Protein AF-A0A1G0BF83-F1 (afdb_monomer_lite)

Secondary structure (DSSP, 8-state):
-PPPEEEEEEEEEESSPPPP-EE-TT-EEEEEETTS-EEEEEES-SS-EEPEEEEETTTTEEEEEEEEEEEEPSTTGGGGGTPPEEEEEEEETTEEEEEEPPS-EE-TTT--EE-GGGHHHHHGGG---

Radius of gyration: 16.22 Å; chains: 1; bounding box: 45×30×36 Å

Foldseek 3Di:
DDFDKDKDKDKDKDLDDDDKDKDAQVKKKWFQWPVRDIWIKTFPDRDIDIWDWDADPVVNMTMTMDITMITTDPPCPVVLLPTFGQWIWIQDPVGIDIDGADQWDQDPVVRDIDGNRNVSNVPVPPPDD

Sequence (129 aa):
DGVLGINFQYLQKSKDILSPICIDKNTKIFLELSNGKQVKLVNATEIETCNDLQYDEKNKNNVRVLTGFFYFTPENFQDLKSEKVYLIKLTANTGDVNFVIKPTLNSEIYKTKSTPDTYFIENLKCLGV

pLDDT: mean 90.11, std 8.6, range [48.81, 98.0]

Structure (mmCIF, N/CA/C/O backbone):
data_AF-A0A1G0BF83-F1
#
_entry.id   AF-A0A1G0BF83-F1
#
loop_
_atom_site.group_PDB
_atom_site.id
_atom_site.type_symbol
_atom_site.label_atom_id
_atom_site.label_alt_id
_atom_site.label_comp_id
_atom_site.label_asym_id
_atom_site.label_entity_id
_atom_site.label_seq_id
_atom_site.pdbx_PDB_ins_code
_atom_site.Cartn_x
_atom_site.Cartn_y
_atom_site.Cartn_z
_atom_site.occupancy
_atom_site.B_iso_or_equiv
_atom_site.auth_seq_id
_atom_site.auth_comp_id
_atom_site.auth_asym_id
_atom_site.auth_atom_id
_atom_site.pdbx_PDB_model_num
ATOM 1 N N . ASP A 1 1 ? -23.225 10.628 -2.075 1.00 48.81 1 ASP A N 1
ATOM 2 C CA . ASP A 1 1 ? -22.455 9.591 -1.361 1.00 48.81 1 ASP A CA 1
ATOM 3 C C . ASP A 1 1 ? -21.069 9.477 -1.968 1.00 48.81 1 ASP A C 1
ATOM 5 O O . ASP A 1 1 ? -20.946 9.120 -3.132 1.00 48.81 1 ASP A O 1
ATOM 9 N N . GLY A 1 2 ? -20.038 9.913 -1.241 1.00 67.56 2 GLY A N 1
ATOM 10 C CA . GLY A 1 2 ? -18.650 9.876 -1.712 1.00 67.56 2 GLY A CA 1
ATOM 11 C C . GLY A 1 2 ? -17.948 8.610 -1.232 1.00 67.56 2 GLY A C 1
ATOM 12 O O . GLY A 1 2 ? -18.049 8.266 -0.058 1.00 67.56 2 GLY A O 1
ATOM 13 N N . VAL A 1 3 ? -17.229 7.925 -2.122 1.00 79.88 3 VAL A N 1
ATOM 14 C CA . VAL A 1 3 ? -16.379 6.781 -1.763 1.00 79.88 3 VAL A CA 1
ATOM 15 C C . VAL A 1 3 ? -14.959 7.291 -1.550 1.00 79.88 3 VAL A C 1
ATOM 17 O O . VAL A 1 3 ? -14.382 7.905 -2.448 1.00 79.88 3 VAL A O 1
ATOM 20 N N . LEU A 1 4 ? -14.388 7.052 -0.367 1.00 88.00 4 LEU A N 1
ATOM 21 C CA . LEU A 1 4 ? -12.999 7.414 -0.105 1.00 88.00 4 LEU A CA 1
ATOM 22 C C . LEU A 1 4 ? -12.069 6.472 -0.871 1.00 88.00 4 LEU A C 1
ATOM 24 O O . LEU A 1 4 ? -12.204 5.247 -0.803 1.00 88.00 4 LEU A O 1
ATOM 28 N N . GLY A 1 5 ? -11.098 7.052 -1.565 1.00 90.38 5 GLY A N 1
ATOM 29 C CA . GLY A 1 5 ? -10.054 6.305 -2.242 1.00 90.38 5 GLY A CA 1
ATOM 30 C C . GLY A 1 5 ? -8.695 6.966 -2.095 1.00 90.38 5 GLY A C 1
ATOM 31 O O . GLY A 1 5 ? -8.592 8.143 -1.746 1.00 90.38 5 GLY A O 1
ATOM 32 N N . ILE A 1 6 ? -7.654 6.188 -2.360 1.00 92.12 6 ILE A N 1
ATOM 33 C CA . ILE A 1 6 ? -6.271 6.651 -2.402 1.00 92.12 6 ILE A CA 1
ATOM 34 C C . ILE A 1 6 ? -5.727 6.532 -3.818 1.00 92.12 6 ILE A C 1
ATOM 36 O O . ILE A 1 6 ? -6.012 5.571 -4.536 1.00 92.12 6 ILE A O 1
ATOM 40 N N . ASN A 1 7 ? -4.892 7.497 -4.191 1.00 92.81 7 ASN A N 1
ATOM 41 C CA . ASN A 1 7 ? -3.994 7.345 -5.322 1.00 92.81 7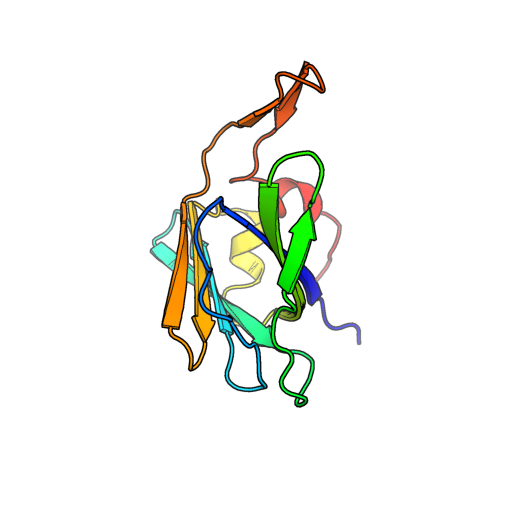 ASN A CA 1
ATOM 42 C C . ASN A 1 7 ? -2.746 6.594 -4.841 1.00 92.81 7 ASN A C 1
ATOM 44 O O . ASN A 1 7 ? -2.017 7.072 -3.971 1.00 92.81 7 ASN A O 1
ATOM 48 N N . PHE A 1 8 ? -2.546 5.398 -5.377 1.00 92.31 8 PHE A N 1
ATOM 49 C CA . PHE A 1 8 ? -1.394 4.556 -5.121 1.00 92.31 8 PHE A CA 1
ATOM 50 C C . PHE A 1 8 ? -0.359 4.770 -6.219 1.00 92.31 8 PHE A C 1
ATOM 52 O O . PHE A 1 8 ? -0.663 4.610 -7.399 1.00 92.31 8 PHE A O 1
ATOM 59 N 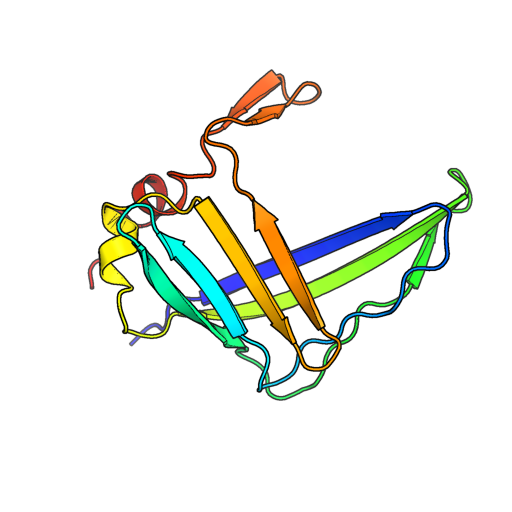N . GLN A 1 9 ? 0.880 5.047 -5.824 1.00 92.19 9 GLN A N 1
ATOM 60 C CA . GLN A 1 9 ? 2.018 5.055 -6.730 1.00 92.19 9 GLN A CA 1
ATOM 61 C C . GLN A 1 9 ? 3.135 4.185 -6.162 1.00 92.19 9 GLN A C 1
ATOM 63 O O . GLN A 1 9 ? 3.547 4.356 -5.015 1.00 92.19 9 GLN A O 1
ATOM 68 N N . TYR A 1 10 ? 3.647 3.277 -6.986 1.00 90.25 10 TYR A N 1
ATOM 69 C CA . TYR A 1 10 ? 4.790 2.440 -6.657 1.00 90.25 10 TYR A CA 1
ATOM 70 C C . TYR A 1 10 ? 5.925 2.680 -7.644 1.00 90.25 10 TYR A C 1
ATOM 72 O O . TYR A 1 10 ? 5.762 2.535 -8.855 1.00 90.25 10 TYR A O 1
ATOM 80 N N . LEU A 1 11 ? 7.079 3.061 -7.100 1.00 89.31 11 LEU A N 1
ATOM 81 C CA . LEU A 1 11 ? 8.284 3.367 -7.853 1.00 89.31 11 LEU A CA 1
ATOM 82 C C . LEU A 1 11 ? 9.341 2.296 -7.594 1.00 89.31 11 LEU A C 1
ATOM 84 O O . LEU A 1 11 ? 9.692 2.025 -6.445 1.00 89.31 11 LEU A O 1
ATOM 88 N N . GLN A 1 12 ? 9.897 1.741 -8.664 1.00 88.31 12 GLN A N 1
ATOM 89 C CA . GLN A 1 12 ? 11.048 0.848 -8.605 1.00 88.31 12 GLN A CA 1
ATOM 90 C C . GLN A 1 12 ? 12.191 1.443 -9.417 1.00 88.31 12 GLN A C 1
ATOM 92 O O . GLN A 1 12 ? 11.989 1.907 -10.537 1.00 88.31 12 GLN A O 1
ATOM 97 N N . LYS A 1 13 ? 13.400 1.412 -8.857 1.00 89.75 13 LYS A N 1
ATOM 98 C CA . LYS A 1 13 ? 14.626 1.850 -9.525 1.00 89.75 13 LYS A CA 1
ATOM 99 C C . LYS A 1 13 ? 15.721 0.821 -9.272 1.00 89.75 13 LYS A C 1
ATOM 101 O O . LYS A 1 13 ? 16.009 0.526 -8.116 1.00 89.75 13 LYS A O 1
ATOM 106 N N . SER A 1 14 ? 16.320 0.283 -10.330 1.00 89.44 14 SER A N 1
ATOM 107 C CA . SER A 1 14 ? 17.414 -0.692 -10.231 1.00 89.44 14 SER A CA 1
ATOM 108 C C . SER A 1 14 ? 18.375 -0.582 -11.410 1.00 89.44 14 SER A C 1
ATOM 110 O O . SER A 1 14 ? 18.004 -0.082 -12.468 1.00 89.44 14 SER A O 1
ATOM 112 N N . LYS A 1 15 ? 19.607 -1.071 -11.245 1.00 88.81 15 LYS A N 1
ATOM 113 C CA . LYS A 1 15 ? 20.526 -1.305 -12.370 1.00 88.81 15 LYS A CA 1
ATOM 114 C C . LYS A 1 15 ? 20.187 -2.590 -13.130 1.00 88.81 15 LYS A C 1
ATOM 116 O O . LYS A 1 15 ? 20.510 -2.702 -14.308 1.00 88.81 15 LYS A O 1
ATOM 121 N N . ASP A 1 16 ? 19.503 -3.519 -12.471 1.00 87.62 16 ASP A N 1
ATOM 122 C CA . ASP A 1 16 ? 19.071 -4.788 -13.048 1.00 87.62 16 ASP A CA 1
ATOM 123 C C . ASP A 1 16 ? 17.720 -4.645 -13.757 1.00 87.62 16 ASP A C 1
ATOM 125 O O . ASP A 1 16 ? 16.978 -3.678 -13.544 1.00 87.62 16 ASP A O 1
ATOM 129 N N . ILE A 1 17 ? 17.389 -5.613 -14.613 1.00 78.56 17 ILE A N 1
ATOM 130 C CA . ILE A 1 17 ? 16.073 -5.685 -15.250 1.00 78.56 17 ILE A CA 1
ATOM 131 C C . ILE A 1 17 ? 15.043 -6.059 -14.182 1.00 78.56 17 ILE A C 1
ATOM 133 O O . ILE A 1 17 ? 15.121 -7.116 -13.561 1.00 78.56 17 ILE A O 1
ATOM 137 N N . LEU A 1 18 ? 14.065 -5.179 -13.984 1.00 80.50 18 LEU A N 1
ATOM 138 C CA . LEU A 1 18 ? 12.958 -5.390 -13.058 1.00 80.50 18 LEU A CA 1
ATOM 139 C C . LEU A 1 18 ? 11.799 -6.083 -13.778 1.00 80.50 18 LEU A C 1
ATOM 141 O O . LEU A 1 18 ? 11.392 -5.634 -14.857 1.00 80.50 18 LEU A O 1
ATOM 145 N N . SER A 1 19 ? 11.243 -7.128 -13.162 1.00 84.00 19 SER A N 1
ATOM 146 C CA . SER A 1 19 ? 9.995 -7.747 -13.615 1.00 84.00 19 SER A CA 1
ATOM 147 C C . SER A 1 19 ? 8.838 -6.749 -13.528 1.00 84.00 19 SER A C 1
ATOM 149 O O . SER A 1 19 ? 8.782 -5.970 -12.570 1.00 84.00 19 SER A O 1
ATOM 151 N N . PRO A 1 20 ? 7.924 -6.741 -14.510 1.00 85.81 20 PRO A N 1
ATOM 152 C CA . PRO A 1 20 ? 6.754 -5.886 -14.449 1.00 85.81 20 PRO A CA 1
ATOM 153 C C . PRO A 1 20 ? 5.813 -6.332 -13.325 1.00 85.81 20 PRO A C 1
ATOM 155 O O . PRO A 1 20 ? 5.690 -7.522 -13.033 1.00 85.81 20 PRO A O 1
ATOM 158 N N . ILE A 1 21 ? 5.136 -5.362 -12.720 1.00 87.69 21 ILE A N 1
ATOM 159 C CA . ILE A 1 21 ? 4.011 -5.584 -11.814 1.00 87.69 21 ILE A CA 1
ATOM 160 C C . ILE A 1 21 ? 2.789 -4.947 -12.455 1.00 87.69 21 ILE A C 1
ATOM 162 O O . ILE A 1 21 ? 2.852 -3.804 -12.919 1.00 87.69 21 ILE A O 1
ATOM 166 N N . CYS A 1 22 ? 1.694 -5.696 -12.465 1.00 90.31 22 CYS A N 1
ATOM 167 C CA . CYS A 1 22 ? 0.425 -5.263 -13.021 1.00 90.31 22 CYS A CA 1
ATOM 168 C C . CYS A 1 22 ? -0.628 -5.189 -11.921 1.00 90.31 22 CYS A C 1
ATOM 170 O O . CYS A 1 22 ? -0.650 -6.027 -11.020 1.00 90.31 22 CYS A O 1
ATOM 172 N N . ILE A 1 23 ? -1.491 -4.182 -12.002 1.00 91.94 23 ILE A N 1
ATOM 173 C CA . ILE A 1 23 ? -2.711 -4.09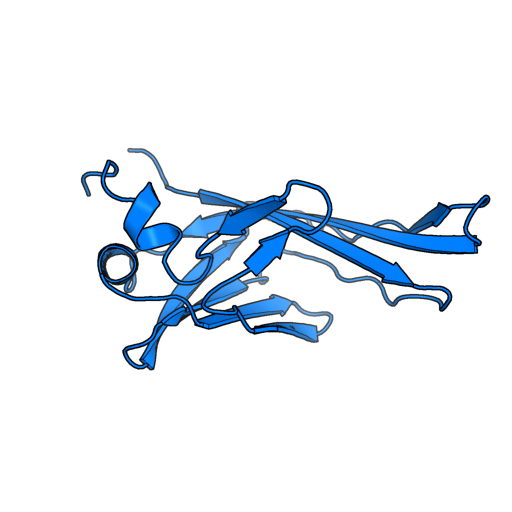4 -11.206 1.00 91.94 23 ILE A CA 1
ATOM 174 C C . ILE A 1 23 ? -3.915 -4.319 -12.113 1.00 91.94 23 ILE A C 1
ATOM 176 O O . ILE A 1 23 ? -3.994 -3.761 -13.200 1.00 91.94 23 ILE A O 1
ATOM 180 N N . ASP A 1 24 ? -4.866 -5.106 -11.642 1.00 92.56 24 ASP A N 1
ATOM 181 C CA . ASP A 1 24 ? -6.139 -5.415 -12.294 1.00 92.56 24 ASP A CA 1
ATOM 182 C C . ASP A 1 24 ? -7.287 -5.285 -11.276 1.00 92.56 24 ASP A C 1
ATOM 184 O O . ASP A 1 24 ? -7.069 -4.911 -10.118 1.00 92.56 24 ASP A O 1
ATOM 188 N N . LYS A 1 25 ? -8.514 -5.644 -11.666 1.00 93.69 25 LYS A N 1
ATOM 189 C CA . LYS A 1 25 ? -9.673 -5.645 -10.754 1.00 93.69 25 LYS A CA 1
ATOM 190 C C . LYS A 1 25 ? -9.527 -6.555 -9.528 1.00 93.69 25 LYS A C 1
ATOM 192 O O . LYS A 1 25 ? -10.218 -6.360 -8.530 1.00 93.69 25 LYS A O 1
ATOM 197 N N . ASN A 1 26 ? -8.681 -7.582 -9.607 1.00 93.38 26 ASN A N 1
ATOM 198 C CA . ASN A 1 26 ? -8.477 -8.550 -8.529 1.00 93.38 26 ASN A CA 1
ATOM 199 C C . ASN A 1 26 ? -7.404 -8.091 -7.541 1.00 93.38 26 ASN A C 1
ATOM 201 O O . ASN A 1 26 ? -7.304 -8.642 -6.440 1.00 93.38 26 ASN A O 1
ATOM 205 N N . THR A 1 27 ? -6.634 -7.075 -7.925 1.00 95.00 27 THR A N 1
ATOM 206 C CA . THR A 1 27 ? -5.566 -6.508 -7.122 1.00 95.00 27 THR A CA 1
ATOM 207 C C . THR A 1 27 ? -6.132 -5.812 -5.892 1.00 95.00 27 THR A C 1
ATOM 209 O O . THR A 1 27 ? -7.052 -4.991 -5.969 1.00 95.00 27 THR A O 1
ATOM 212 N N . LYS A 1 28 ? -5.569 -6.147 -4.731 1.00 96.25 28 LYS A N 1
ATOM 213 C CA . LYS A 1 28 ? -6.007 -5.650 -3.423 1.00 96.25 28 LYS A CA 1
ATOM 214 C C . LYS A 1 28 ? -4.831 -5.063 -2.667 1.00 96.25 28 LYS A C 1
ATOM 216 O O . LYS A 1 28 ? -3.717 -5.576 -2.755 1.00 96.25 28 LYS A O 1
ATOM 221 N N . ILE A 1 29 ? -5.106 -4.024 -1.886 1.00 97.19 29 ILE A N 1
ATOM 222 C CA . ILE A 1 29 ? -4.172 -3.516 -0.882 1.00 97.19 29 ILE A CA 1
ATOM 223 C C . ILE A 1 29 ? -4.737 -3.853 0.493 1.00 97.19 29 ILE A C 1
ATOM 225 O O . ILE A 1 29 ? -5.910 -3.603 0.765 1.00 97.19 29 ILE A O 1
ATOM 229 N N . PHE A 1 30 ? -3.898 -4.401 1.361 1.00 97.81 30 PHE A N 1
ATOM 230 C CA . PHE A 1 30 ? -4.201 -4.628 2.765 1.00 97.81 30 PHE A CA 1
ATOM 231 C C . PHE A 1 30 ? -3.309 -3.732 3.617 1.00 97.81 30 PHE A C 1
ATOM 233 O O . PHE A 1 30 ? -2.088 -3.730 3.464 1.00 97.81 30 PHE A O 1
ATOM 240 N N . LEU A 1 31 ? -3.931 -2.958 4.500 1.00 97.69 31 LEU A N 1
ATOM 241 C CA . LEU A 1 31 ? -3.254 -2.201 5.544 1.00 97.69 31 LEU A CA 1
ATOM 242 C C . LEU A 1 31 ? -3.351 -3.016 6.830 1.00 97.69 31 LEU A C 1
ATOM 244 O O . LEU A 1 31 ? -4.452 -3.187 7.354 1.00 97.69 31 LEU A O 1
ATOM 248 N N . GLU A 1 32 ? -2.229 -3.529 7.323 1.00 98.00 32 GLU A N 1
ATOM 249 C CA . GLU A 1 32 ? -2.193 -4.245 8.597 1.00 98.00 32 GLU A CA 1
ATOM 250 C C . GLU A 1 32 ? -2.030 -3.248 9.745 1.00 98.00 32 GLU A C 1
ATOM 252 O O . GLU A 1 32 ? -1.135 -2.390 9.740 1.00 98.00 32 GLU A O 1
ATOM 257 N N . LEU A 1 33 ? -2.937 -3.352 10.714 1.00 97.94 33 LEU A N 1
ATOM 258 C CA . LEU A 1 33 ? -3.087 -2.415 11.818 1.00 97.94 33 LEU A CA 1
ATOM 259 C C . LEU A 1 33 ? -2.419 -2.928 13.093 1.00 97.94 33 LEU A C 1
ATOM 261 O O . LEU A 1 33 ? -2.378 -4.130 13.347 1.00 97.94 33 LEU A O 1
ATOM 265 N N . SER A 1 34 ? -1.973 -2.017 13.958 1.00 97.06 34 SER A N 1
ATOM 266 C CA . SER A 1 34 ? -1.338 -2.336 15.248 1.00 97.06 34 SER A CA 1
ATOM 267 C C . SER A 1 34 ? -2.148 -3.261 16.161 1.00 97.06 34 SER A C 1
ATOM 269 O O . SER A 1 34 ? -1.564 -3.975 16.973 1.00 97.06 34 SER A O 1
ATOM 271 N N . ASN A 1 35 ? -3.474 -3.276 16.029 1.00 96.06 35 ASN A N 1
ATOM 272 C CA . ASN A 1 35 ? -4.371 -4.157 16.779 1.00 96.06 35 ASN A CA 1
ATOM 273 C C . ASN A 1 35 ? -4.544 -5.562 16.160 1.00 96.06 35 ASN A C 1
ATOM 275 O O . ASN A 1 35 ? -5.387 -6.331 16.618 1.00 96.06 35 ASN A O 1
ATOM 279 N N . GLY A 1 36 ? -3.789 -5.894 15.109 1.00 96.06 36 GLY A N 1
ATOM 280 C CA . GLY A 1 36 ? -3.840 -7.180 14.412 1.00 96.06 36 GLY A CA 1
ATOM 281 C C . GLY A 1 36 ? -4.958 -7.308 13.373 1.00 96.06 36 GLY A C 1
ATOM 282 O O . GLY A 1 36 ? -5.040 -8.334 12.700 1.00 96.06 36 GLY A O 1
ATOM 283 N N . LYS A 1 37 ? -5.817 -6.293 13.210 1.00 97.50 37 LYS A N 1
ATOM 284 C CA . LYS A 1 37 ? -6.822 -6.262 12.139 1.00 97.50 37 LYS A CA 1
ATOM 285 C C . LYS A 1 37 ? -6.216 -5.775 10.821 1.00 97.50 37 LYS A C 1
ATOM 287 O O . LYS A 1 37 ? -5.110 -5.240 10.778 1.00 97.50 37 LYS A O 1
ATOM 292 N N . GLN A 1 38 ? -6.988 -5.912 9.745 1.00 97.31 38 GLN A N 1
ATOM 293 C CA . GLN A 1 38 ? -6.629 -5.410 8.421 1.00 97.31 38 GLN A CA 1
ATOM 294 C C . GLN A 1 38 ? -7.731 -4.528 7.831 1.00 97.31 38 GLN A C 1
ATOM 296 O O . GLN A 1 38 ? -8.920 -4.823 7.990 1.00 97.31 38 GLN A O 1
ATOM 301 N N . VAL A 1 39 ? -7.330 -3.496 7.089 1.00 97.25 39 VAL A N 1
ATOM 302 C CA . VAL A 1 39 ? -8.220 -2.722 6.214 1.00 97.25 39 VAL A CA 1
ATOM 303 C C . VAL A 1 39 ? -7.924 -3.074 4.772 1.00 97.25 39 VAL A C 1
ATOM 305 O O . VAL A 1 39 ? -6.782 -3.003 4.324 1.00 97.25 39 VAL A O 1
ATOM 308 N N . LYS A 1 40 ? -8.968 -3.450 4.037 1.00 97.38 40 LYS A N 1
ATOM 309 C CA . LYS A 1 40 ? -8.869 -3.851 2.635 1.00 97.38 40 LYS A CA 1
ATOM 310 C C . LYS A 1 40 ? -9.266 -2.700 1.722 1.00 97.38 40 LYS A C 1
ATOM 312 O O . LYS A 1 40 ? -10.317 -2.082 1.914 1.00 97.38 40 LYS A O 1
ATOM 317 N N . LEU A 1 41 ? -8.464 -2.487 0.687 1.00 96.94 41 LEU A N 1
ATOM 318 C CA . LEU A 1 41 ? -8.773 -1.626 -0.437 1.00 96.94 41 LEU A CA 1
ATOM 319 C C . LEU A 1 41 ? -8.838 -2.442 -1.730 1.00 96.94 41 LEU A C 1
ATOM 321 O O . LEU A 1 41 ? -8.103 -3.418 -1.905 1.00 96.94 41 LEU A O 1
ATOM 325 N N . VAL A 1 42 ? -9.718 -2.026 -2.634 1.00 95.94 42 VAL A N 1
ATOM 326 C CA . VAL A 1 42 ? -9.963 -2.675 -3.929 1.00 95.94 42 VAL A CA 1
ATOM 327 C C . VAL A 1 42 ? -9.650 -1.716 -5.066 1.00 95.94 42 VAL A C 1
ATOM 329 O O . VAL A 1 42 ? -9.883 -0.513 -4.936 1.00 95.94 42 VAL A O 1
ATOM 332 N N . ASN A 1 43 ? -9.099 -2.238 -6.161 1.00 94.69 43 ASN A N 1
ATOM 333 C CA . ASN A 1 43 ? -8.793 -1.429 -7.335 1.00 94.69 43 ASN A CA 1
ATOM 334 C C . ASN A 1 43 ? -10.079 -0.794 -7.898 1.00 94.69 43 ASN A C 1
ATOM 336 O O . ASN A 1 43 ? -11.115 -1.448 -8.003 1.00 94.69 43 ASN A O 1
ATOM 340 N N . ALA A 1 44 ? -10.008 0.492 -8.227 1.00 92.75 44 ALA A N 1
ATOM 341 C CA . ALA A 1 44 ? -11.108 1.274 -8.774 1.00 92.75 44 ALA A CA 1
ATOM 342 C C . ALA A 1 44 ? -11.333 1.038 -10.274 1.00 92.75 44 ALA A C 1
ATOM 344 O O . ALA A 1 44 ? -12.390 1.393 -10.791 1.00 92.75 44 ALA A O 1
ATOM 345 N N . THR A 1 45 ? -10.339 0.488 -10.976 1.00 86.69 45 THR A N 1
ATOM 346 C CA . THR A 1 45 ? -10.407 0.215 -12.414 1.00 86.69 45 THR A CA 1
ATOM 347 C C . THR A 1 45 ? -10.453 -1.281 -12.698 1.00 86.69 45 THR A C 1
ATOM 349 O O . THR A 1 45 ? -9.792 -2.082 -12.036 1.00 86.69 45 THR A O 1
ATOM 352 N N . GLU A 1 46 ? -11.216 -1.650 -13.727 1.00 84.12 46 GLU A N 1
ATOM 353 C CA . GLU A 1 46 ? -11.209 -3.008 -14.270 1.00 84.12 46 GLU A CA 1
ATOM 354 C C . GLU A 1 46 ? -10.064 -3.255 -15.256 1.00 84.12 46 GLU A C 1
ATOM 356 O O . GLU A 1 46 ? -9.661 -4.400 -15.457 1.00 84.12 46 GLU A O 1
ATOM 361 N N . ILE A 1 47 ? -9.544 -2.184 -15.862 1.00 87.56 47 ILE A N 1
ATOM 362 C CA . ILE A 1 47 ? -8.483 -2.246 -16.865 1.00 87.56 47 ILE A CA 1
ATOM 363 C C . ILE A 1 47 ? -7.166 -2.595 -16.177 1.00 87.56 47 ILE A C 1
ATOM 365 O O . ILE A 1 47 ? -6.738 -1.901 -15.250 1.00 87.56 47 ILE A O 1
ATOM 369 N N . GLU A 1 48 ? -6.517 -3.648 -16.672 1.00 89.38 48 GLU A N 1
ATOM 370 C CA . GLU A 1 48 ? -5.175 -4.013 -16.241 1.00 89.38 48 GLU A CA 1
ATOM 371 C C . GLU A 1 48 ? -4.179 -2.912 -16.622 1.00 89.38 48 GLU A C 1
ATOM 373 O O . GLU A 1 48 ? -4.107 -2.479 -17.771 1.00 89.38 48 GLU A O 1
ATOM 378 N N . THR A 1 49 ? -3.412 -2.448 -15.640 1.00 89.00 49 THR A N 1
ATOM 379 C CA . THR A 1 49 ? -2.333 -1.477 -15.825 1.00 89.00 49 THR A CA 1
ATOM 380 C C . THR A 1 49 ? -1.035 -2.079 -15.322 1.00 89.00 49 THR A C 1
ATOM 382 O O . THR A 1 49 ? -0.921 -2.421 -14.145 1.00 89.00 49 THR A O 1
ATOM 385 N N . CYS A 1 50 ? -0.041 -2.178 -16.196 1.00 88.00 50 CYS A N 1
ATOM 386 C CA . CYS A 1 50 ? 1.302 -2.621 -15.844 1.00 88.00 50 CYS A CA 1
ATOM 387 C C . CYS A 1 50 ? 2.262 -1.435 -15.786 1.00 88.00 50 CYS A C 1
ATOM 389 O O . CYS A 1 50 ? 2.052 -0.414 -16.437 1.00 88.00 50 CYS A O 1
ATOM 391 N N . ASN A 1 51 ? 3.326 -1.560 -14.998 1.00 84.62 51 ASN A N 1
ATOM 392 C CA . ASN A 1 51 ? 4.352 -0.528 -14.946 1.00 84.62 51 ASN A CA 1
ATOM 393 C C . ASN A 1 51 ? 5.282 -0.575 -16.166 1.00 84.62 51 ASN A C 1
ATOM 395 O O . ASN A 1 51 ? 5.968 -1.568 -16.416 1.00 84.62 51 ASN A O 1
ATOM 399 N N . ASP A 1 52 ? 5.379 0.539 -16.884 1.00 82.00 52 ASP A N 1
ATOM 400 C CA . ASP A 1 52 ? 6.287 0.651 -18.022 1.00 82.00 52 ASP A CA 1
ATOM 401 C C . ASP A 1 52 ? 7.730 0.892 -17.577 1.00 82.00 52 ASP A C 1
ATOM 403 O O . ASP A 1 52 ? 8.002 1.567 -16.577 1.00 82.00 52 ASP A O 1
ATOM 407 N N . LEU A 1 53 ? 8.669 0.319 -18.333 1.00 85.31 53 LEU A N 1
ATOM 408 C CA . LEU A 1 53 ? 10.095 0.539 -18.136 1.00 85.31 53 LEU A CA 1
ATOM 409 C C . LEU A 1 53 ? 10.512 1.862 -18.780 1.00 85.31 53 LEU A C 1
ATOM 411 O O . LEU A 1 53 ? 10.384 2.047 -19.986 1.00 85.31 53 LEU A O 1
ATOM 415 N N . GLN A 1 54 ? 11.096 2.739 -17.974 1.00 88.19 54 GLN A N 1
ATOM 416 C CA . GLN A 1 54 ? 11.765 3.958 -18.403 1.00 88.19 54 GLN A CA 1
ATOM 417 C C . GLN A 1 54 ? 13.253 3.843 -18.068 1.00 88.19 54 GLN A C 1
ATOM 419 O O . GLN A 1 54 ? 13.625 3.624 -16.913 1.00 88.19 54 GLN A O 1
ATOM 424 N N . TYR A 1 55 ? 14.115 3.967 -19.074 1.00 89.44 55 TYR A N 1
ATOM 425 C CA . TYR A 1 55 ? 15.560 3.894 -18.876 1.00 89.44 55 TYR A CA 1
ATOM 426 C C . TYR A 1 55 ? 16.149 5.287 -18.617 1.00 89.44 55 TYR A C 1
ATOM 428 O O . TYR A 1 55 ? 16.013 6.200 -19.427 1.00 89.44 55 TYR A O 1
ATOM 436 N N . ASP A 1 56 ? 16.817 5.444 -17.476 1.00 87.88 56 ASP A N 1
ATOM 437 C CA . ASP A 1 56 ? 17.592 6.629 -17.104 1.00 87.88 56 ASP A CA 1
ATOM 438 C C . ASP A 1 56 ? 19.027 6.463 -17.617 1.00 87.88 56 ASP A C 1
ATOM 440 O O . ASP A 1 56 ? 19.861 5.832 -16.960 1.00 87.88 56 ASP A O 1
ATOM 444 N N . GLU A 1 57 ? 19.317 7.033 -18.791 1.00 89.62 57 GLU A N 1
ATOM 445 C CA . GLU A 1 57 ? 20.630 6.923 -19.443 1.00 89.62 57 GLU A CA 1
ATOM 446 C C . GLU A 1 57 ? 21.774 7.479 -18.589 1.00 89.62 57 GLU A C 1
ATOM 448 O O . GLU A 1 57 ? 22.862 6.898 -18.543 1.00 89.62 57 GLU A O 1
ATOM 453 N N . LYS A 1 58 ? 21.533 8.585 -17.874 1.00 91.94 58 LYS A N 1
ATOM 454 C CA . LYS A 1 58 ? 22.562 9.292 -17.102 1.00 91.94 58 LYS A CA 1
ATOM 455 C C . LYS A 1 58 ? 23.063 8.444 -15.943 1.00 91.94 58 LYS A C 1
ATOM 457 O O . LYS A 1 58 ? 24.267 8.347 -15.716 1.00 91.94 58 LYS A O 1
ATOM 462 N N . ASN A 1 59 ? 22.139 7.846 -15.195 1.00 90.38 59 ASN A N 1
ATOM 463 C CA . ASN A 1 59 ? 22.483 7.047 -14.022 1.00 90.38 59 ASN A CA 1
ATOM 464 C C . ASN A 1 59 ? 22.506 5.538 -14.313 1.00 90.38 59 ASN A C 1
ATOM 466 O O . ASN A 1 59 ? 22.777 4.758 -13.398 1.00 90.38 59 ASN A O 1
ATOM 470 N N . LYS A 1 60 ? 22.224 5.141 -15.564 1.00 90.69 60 LYS A N 1
ATOM 471 C CA . LYS A 1 60 ? 22.121 3.755 -16.041 1.00 90.69 60 LYS A CA 1
ATOM 472 C C . LYS A 1 60 ? 21.169 2.917 -15.185 1.00 90.69 60 LYS A C 1
ATOM 474 O O . LYS A 1 60 ? 21.542 1.848 -14.707 1.00 90.69 60 LYS A O 1
ATOM 479 N N . ASN A 1 61 ? 19.967 3.442 -14.936 1.00 91.44 61 ASN A N 1
ATOM 480 C CA . ASN A 1 61 ? 18.952 2.754 -14.137 1.00 91.44 61 ASN A CA 1
ATOM 481 C C . ASN A 1 61 ? 17.699 2.444 -14.952 1.00 91.44 61 ASN A C 1
ATOM 483 O O . ASN A 1 61 ? 17.213 3.269 -15.716 1.00 91.44 61 ASN A O 1
ATOM 487 N N . ASN A 1 62 ? 17.125 1.285 -14.674 1.00 90.19 62 ASN A N 1
ATOM 488 C CA . ASN A 1 62 ? 15.773 0.906 -15.030 1.00 90.19 62 ASN A CA 1
ATOM 489 C C . ASN A 1 62 ? 14.813 1.476 -13.985 1.00 90.19 62 ASN A C 1
ATOM 491 O O . ASN A 1 62 ? 14.916 1.152 -12.798 1.00 90.19 62 ASN A O 1
ATOM 495 N N . VAL A 1 63 ? 13.891 2.329 -14.422 1.00 91.00 63 VAL A N 1
ATOM 496 C CA . VAL A 1 63 ? 12.835 2.908 -13.592 1.00 91.00 63 VAL A CA 1
ATOM 497 C C . VAL A 1 63 ? 11.500 2.337 -14.042 1.00 91.00 63 VAL A C 1
ATOM 499 O O . VAL A 1 63 ? 11.192 2.341 -15.228 1.00 91.00 63 VAL A O 1
ATOM 502 N N . ARG A 1 64 ? 10.691 1.856 -13.103 1.00 90.94 64 ARG A N 1
ATOM 503 C CA . ARG A 1 64 ? 9.300 1.479 -13.358 1.00 90.94 64 ARG A CA 1
ATOM 504 C C . ARG A 1 64 ? 8.388 2.248 -12.421 1.00 90.94 64 ARG A C 1
ATOM 506 O O . ARG A 1 64 ? 8.661 2.327 -11.223 1.00 90.94 64 ARG A O 1
ATOM 513 N N . VAL A 1 65 ? 7.306 2.793 -12.969 1.00 90.25 65 VAL A N 1
ATOM 514 C CA . VAL A 1 65 ? 6.271 3.501 -12.206 1.00 90.25 65 VAL A CA 1
ATOM 515 C C . VAL A 1 65 ? 4.951 2.776 -12.404 1.00 90.25 65 VAL A C 1
ATOM 517 O O . VAL A 1 65 ? 4.509 2.592 -13.532 1.00 90.25 65 VAL A O 1
ATOM 520 N N . LEU A 1 66 ? 4.326 2.367 -11.307 1.00 90.69 66 LEU A N 1
ATOM 521 C CA . LEU A 1 66 ? 2.969 1.838 -11.285 1.00 90.69 66 LEU A CA 1
ATOM 522 C C . LEU A 1 66 ? 2.076 2.863 -10.606 1.00 90.69 66 LEU A C 1
ATOM 524 O O . LEU A 1 66 ? 2.449 3.408 -9.569 1.00 90.69 66 LEU A O 1
ATOM 528 N N . THR A 1 67 ? 0.912 3.145 -11.173 1.00 91.62 67 THR A N 1
ATOM 529 C CA . THR A 1 67 ? -0.086 4.018 -10.551 1.00 91.62 67 THR A CA 1
ATOM 530 C C . THR A 1 67 ? -1.437 3.330 -10.596 1.00 91.62 67 THR A C 1
ATOM 532 O O . THR A 1 67 ? -1.759 2.668 -11.577 1.00 91.62 67 THR A O 1
ATOM 535 N N . GLY A 1 68 ? -2.207 3.465 -9.525 1.00 91.88 68 GLY A N 1
ATOM 536 C CA . GLY A 1 68 ? -3.540 2.898 -9.406 1.00 91.88 68 GLY A CA 1
ATOM 537 C C . GLY A 1 68 ? -4.399 3.721 -8.468 1.00 91.88 68 GLY A C 1
ATOM 538 O O . GLY A 1 68 ? -3.895 4.483 -7.646 1.00 91.88 68 GLY A O 1
ATOM 539 N N . PHE A 1 69 ? -5.709 3.556 -8.573 1.00 94.56 69 PHE A N 1
ATOM 540 C CA . PHE A 1 69 ? -6.648 4.180 -7.654 1.00 94.56 69 P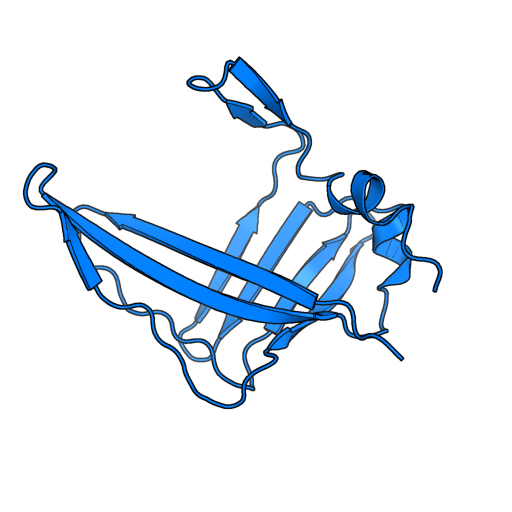HE A CA 1
ATOM 541 C C . PHE A 1 69 ? -7.388 3.084 -6.902 1.00 94.56 69 PHE A C 1
ATOM 543 O O . PHE A 1 69 ? -7.830 2.115 -7.513 1.00 94.56 69 PHE A O 1
ATOM 550 N N . PHE A 1 70 ? -7.477 3.203 -5.581 1.00 95.69 70 PHE A N 1
ATOM 551 C CA . PHE A 1 70 ? -8.015 2.147 -4.730 1.00 95.69 70 PHE A CA 1
ATOM 552 C C . PHE A 1 70 ? -9.056 2.706 -3.775 1.00 95.69 70 PHE A C 1
ATOM 554 O O . PHE A 1 70 ? -8.794 3.685 -3.080 1.00 95.69 70 PHE A O 1
ATOM 561 N N . TYR A 1 71 ? -10.214 2.057 -3.706 1.00 95.19 71 TYR A N 1
ATOM 562 C CA . TYR A 1 71 ? -11.283 2.405 -2.777 1.00 95.19 71 TYR A CA 1
ATOM 563 C C . TYR A 1 71 ? -11.158 1.624 -1.480 1.00 95.19 71 TYR A C 1
ATOM 565 O O . TYR A 1 71 ? -10.870 0.425 -1.497 1.00 95.19 71 TYR A O 1
ATOM 573 N N . PHE A 1 72 ? -11.440 2.281 -0.357 1.00 94.50 72 PHE A N 1
ATOM 574 C CA . PHE A 1 72 ? -11.589 1.587 0.916 1.00 94.50 72 PHE A CA 1
ATOM 575 C C . PHE A 1 72 ? -12.858 0.742 0.918 1.00 94.50 72 PHE A C 1
ATOM 577 O O . PHE A 1 72 ? -13.928 1.197 0.513 1.00 94.50 72 PHE A O 1
ATOM 584 N N . THR A 1 73 ? -12.751 -0.484 1.423 1.00 93.75 73 THR A N 1
ATOM 585 C CA . THR A 1 73 ? -13.945 -1.249 1.789 1.00 93.75 73 THR A CA 1
ATOM 586 C C . THR A 1 73 ? -14.440 -0.823 3.176 1.00 93.75 73 THR A C 1
ATOM 588 O O . THR A 1 73 ? -13.630 -0.372 3.985 1.00 93.75 73 THR A O 1
ATOM 591 N N . PRO A 1 74 ? -15.745 -0.953 3.485 1.00 91.38 74 PRO A N 1
ATOM 592 C CA . PRO A 1 74 ? -16.283 -0.527 4.783 1.00 91.38 74 PRO A CA 1
ATOM 593 C C . PRO A 1 74 ? -15.701 -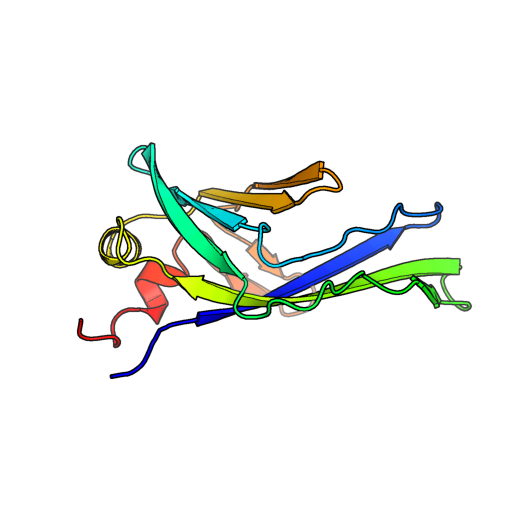1.290 5.984 1.00 91.38 74 PRO A C 1
ATOM 595 O O . PRO A 1 74 ? -15.707 -0.798 7.110 1.00 91.38 74 PRO A O 1
ATOM 598 N N . GLU A 1 75 ? -15.208 -2.504 5.744 1.00 93.12 75 GLU A N 1
ATOM 599 C CA . GLU A 1 75 ? -14.663 -3.402 6.757 1.00 93.12 75 GLU A CA 1
ATOM 600 C C . GLU A 1 75 ? -13.432 -2.791 7.447 1.00 93.12 75 GLU A C 1
ATOM 602 O O . GLU A 1 75 ? -12.441 -2.459 6.795 1.00 93.12 75 GLU A O 1
ATOM 607 N N . ASN A 1 76 ? -13.506 -2.644 8.775 1.00 92.81 76 ASN A N 1
ATOM 608 C CA . ASN A 1 76 ? -12.465 -2.080 9.649 1.00 92.81 76 ASN A CA 1
ATOM 609 C C . ASN A 1 76 ? -11.980 -0.665 9.280 1.00 92.81 76 ASN A C 1
ATOM 611 O O . ASN A 1 76 ? -11.028 -0.172 9.876 1.00 92.81 76 ASN A O 1
ATOM 615 N N . PHE A 1 77 ? -12.637 0.035 8.350 1.00 92.19 77 PHE A N 1
ATOM 616 C CA . PHE A 1 77 ? -12.217 1.368 7.913 1.00 92.19 77 PHE A CA 1
ATOM 617 C C . PHE A 1 77 ? -12.109 2.368 9.076 1.00 92.19 77 PHE A C 1
ATOM 619 O O . PHE A 1 77 ? -11.175 3.166 9.130 1.00 92.19 77 PHE A O 1
ATOM 626 N N . GLN A 1 78 ? -13.035 2.294 10.038 1.00 91.62 78 GLN A N 1
ATOM 627 C CA . GLN A 1 78 ? -13.041 3.174 11.211 1.00 91.62 78 GLN A CA 1
ATOM 628 C C . GLN A 1 78 ? -11.815 2.988 12.108 1.00 91.62 78 GLN A C 1
ATOM 630 O O . GLN A 1 78 ? -11.400 3.948 12.754 1.00 91.62 78 GLN A O 1
ATOM 635 N N . ASP A 1 79 ? -11.200 1.802 12.110 1.00 94.19 79 ASP A N 1
ATOM 636 C CA . ASP A 1 79 ? -10.022 1.533 12.932 1.00 94.19 79 ASP A CA 1
ATOM 637 C C . ASP A 1 79 ? -8.821 2.392 12.481 1.00 94.19 79 ASP A C 1
ATOM 639 O O . ASP A 1 79 ? -7.978 2.734 13.302 1.00 94.19 79 ASP A O 1
ATOM 643 N N . LEU A 1 80 ? -8.773 2.874 11.226 1.00 93.81 80 LEU A N 1
ATOM 644 C CA . LEU A 1 80 ? -7.726 3.804 10.752 1.00 93.81 80 LEU A CA 1
ATOM 645 C C . LEU A 1 80 ? -7.710 5.155 11.483 1.00 93.81 80 LEU A C 1
ATOM 647 O O . LEU A 1 80 ? -6.738 5.903 11.371 1.00 93.81 80 LEU A O 1
ATOM 651 N N . LYS A 1 81 ? -8.784 5.494 12.206 1.00 92.88 81 LYS A N 1
ATOM 652 C CA . LYS A 1 81 ? -8.864 6.724 13.004 1.00 92.88 81 LYS A CA 1
ATOM 653 C C . LYS A 1 81 ? -8.106 6.613 14.329 1.00 92.88 81 LYS A C 1
ATOM 655 O O . LYS A 1 81 ? -7.786 7.647 14.910 1.00 92.88 81 LYS A O 1
ATOM 660 N N . SER A 1 82 ? -7.825 5.401 14.808 1.00 94.94 82 SER A N 1
ATOM 661 C CA . SER A 1 82 ? -7.146 5.162 16.091 1.00 94.94 82 SER A CA 1
ATOM 662 C C . SER A 1 82 ? -5.913 4.269 15.986 1.00 94.94 82 SER A C 1
ATOM 664 O O . SER A 1 82 ? -5.033 4.359 16.839 1.00 94.94 82 SER A O 1
ATOM 666 N N . GLU A 1 83 ? -5.822 3.437 14.951 1.00 97.06 83 GLU A N 1
ATOM 667 C CA . GLU A 1 83 ? -4.790 2.415 14.811 1.00 97.06 83 GLU A CA 1
ATOM 668 C C . GLU A 1 83 ? -3.691 2.802 13.832 1.00 97.06 83 GLU A C 1
ATOM 670 O O . GLU A 1 83 ? -3.923 3.402 12.780 1.00 97.06 83 GLU A O 1
ATOM 675 N N . LYS A 1 84 ? -2.467 2.405 14.180 1.00 97.38 84 LYS A N 1
ATOM 676 C CA . LYS A 1 84 ? -1.289 2.611 13.343 1.00 97.38 84 LYS A CA 1
ATOM 677 C C . LYS A 1 84 ? -1.242 1.574 12.232 1.00 97.38 84 LYS A C 1
ATOM 679 O O . LYS A 1 84 ? -1.550 0.409 12.473 1.00 97.38 84 LYS A O 1
ATOM 684 N N . VAL A 1 85 ? -0.764 1.967 11.056 1.00 97.69 85 VAL A N 1
ATOM 685 C CA . VAL A 1 85 ? -0.479 1.040 9.950 1.00 97.69 85 VAL A CA 1
ATOM 686 C C . VAL A 1 85 ? 0.997 0.662 9.985 1.00 97.69 85 VAL A C 1
ATOM 688 O O . VAL A 1 85 ? 1.856 1.537 9.893 1.00 97.69 85 VAL A O 1
ATOM 691 N N . TYR A 1 86 ? 1.306 -0.631 10.099 1.00 96.06 86 TYR A N 1
ATOM 692 C CA . TYR A 1 86 ? 2.695 -1.114 10.166 1.00 96.06 86 TYR A CA 1
ATOM 693 C C . TYR A 1 86 ? 3.127 -1.913 8.931 1.00 96.06 86 TYR A C 1
ATOM 695 O O . TYR A 1 86 ? 4.322 -1.973 8.633 1.00 96.06 86 TYR A O 1
ATOM 703 N N . LEU A 1 87 ? 2.178 -2.483 8.183 1.00 97.38 87 LEU A N 1
ATOM 704 C CA . LEU A 1 87 ? 2.440 -3.144 6.909 1.00 97.38 87 LEU A CA 1
ATOM 705 C C . LEU A 1 87 ? 1.421 -2.702 5.863 1.00 97.38 87 LEU A C 1
ATOM 707 O O . LEU A 1 87 ? 0.222 -2.639 6.128 1.00 97.38 87 LEU A O 1
ATOM 711 N N . ILE A 1 88 ? 1.909 -2.437 4.656 1.00 96.69 88 ILE A N 1
ATOM 712 C CA . ILE A 1 88 ? 1.079 -2.333 3.459 1.00 96.69 88 ILE A CA 1
ATOM 713 C C . ILE A 1 88 ? 1.417 -3.522 2.571 1.00 96.69 88 ILE A C 1
ATOM 715 O O . ILE A 1 88 ? 2.562 -3.671 2.146 1.00 96.69 88 ILE A O 1
ATOM 719 N N . LYS A 1 89 ? 0.427 -4.358 2.282 1.00 96.44 89 LYS A N 1
ATOM 720 C CA . LYS A 1 89 ? 0.559 -5.513 1.399 1.00 96.44 89 LYS A CA 1
ATOM 721 C C . LYS A 1 89 ? -0.247 -5.290 0.126 1.00 96.44 89 LYS A C 1
ATOM 723 O O . LYS A 1 89 ? -1.462 -5.132 0.183 1.00 96.44 89 LYS A O 1
ATOM 728 N N . LEU A 1 90 ? 0.424 -5.293 -1.020 1.00 94.62 90 LEU A N 1
ATOM 729 C CA . LEU A 1 90 ? -0.190 -5.326 -2.344 1.00 94.62 90 LEU A CA 1
ATOM 730 C C . LEU A 1 90 ? -0.243 -6.780 -2.811 1.00 94.62 90 LEU A C 1
ATOM 732 O O . LEU A 1 90 ? 0.803 -7.407 -2.945 1.00 94.62 90 LEU A O 1
ATOM 736 N N . THR A 1 91 ? -1.437 -7.290 -3.091 1.00 94.88 91 THR A N 1
ATOM 737 C CA . THR A 1 91 ? -1.637 -8.624 -3.667 1.00 94.88 91 THR A CA 1
ATOM 738 C C . THR A 1 91 ? -2.133 -8.485 -5.093 1.00 94.88 91 THR A C 1
ATOM 740 O O . THR A 1 91 ? -3.248 -8.007 -5.309 1.00 94.88 91 THR A O 1
ATOM 743 N N . ALA A 1 92 ? -1.302 -8.903 -6.045 1.00 90.44 92 ALA A N 1
ATOM 744 C CA . ALA A 1 92 ? -1.577 -8.897 -7.477 1.00 90.44 92 ALA A CA 1
ATOM 745 C C . ALA A 1 92 ? -1.311 -10.283 -8.086 1.00 90.44 92 ALA A C 1
ATOM 747 O O . ALA A 1 92 ? -0.605 -11.106 -7.500 1.00 90.44 92 ALA A O 1
ATOM 748 N N . ASN A 1 93 ? -1.818 -10.535 -9.296 1.00 86.56 93 ASN A N 1
ATOM 749 C CA . ASN A 1 93 ? -1.612 -11.816 -9.991 1.00 86.56 93 ASN A CA 1
ATOM 750 C C . ASN A 1 93 ? -0.126 -12.107 -10.265 1.00 86.56 93 ASN A C 1
ATOM 752 O O . ASN A 1 93 ? 0.287 -13.262 -10.308 1.00 86.56 93 ASN A O 1
ATOM 756 N N . THR A 1 94 ? 0.681 -11.057 -10.439 1.00 85.69 94 THR A N 1
ATOM 757 C CA . THR A 1 94 ? 2.128 -11.153 -10.675 1.00 85.69 94 THR A CA 1
ATOM 758 C C . THR A 1 94 ? 2.939 -11.387 -9.395 1.00 85.69 94 THR A C 1
ATOM 760 O O . THR A 1 94 ? 4.148 -11.585 -9.479 1.00 85.69 94 THR A O 1
ATOM 763 N N . GLY A 1 95 ? 2.304 -11.349 -8.219 1.00 85.56 95 GLY A N 1
ATOM 764 C CA . GLY A 1 95 ? 2.937 -11.578 -6.922 1.00 85.56 95 GLY A CA 1
ATOM 765 C C . GLY A 1 95 ? 2.535 -10.568 -5.847 1.00 85.56 95 GLY A C 1
ATOM 766 O O . GLY A 1 95 ? 1.949 -9.519 -6.126 1.00 85.56 95 GLY A O 1
ATOM 767 N N . ASP A 1 96 ? 2.891 -10.901 -4.606 1.00 90.81 96 ASP A N 1
ATOM 768 C CA . ASP A 1 96 ? 2.697 -10.042 -3.440 1.00 90.81 96 ASP A CA 1
ATOM 769 C C . ASP A 1 96 ? 3.893 -9.096 -3.242 1.00 90.81 96 ASP A C 1
ATOM 771 O O . ASP A 1 96 ? 5.052 -9.506 -3.344 1.00 90.81 96 ASP A O 1
ATOM 775 N N . VAL A 1 97 ? 3.616 -7.841 -2.881 1.00 90.44 97 VAL A N 1
ATOM 776 C CA . VAL A 1 97 ? 4.627 -6.856 -2.469 1.00 90.44 97 VAL A CA 1
ATOM 777 C C . VAL A 1 97 ? 4.284 -6.325 -1.085 1.00 90.44 97 VAL A C 1
ATOM 779 O O . VAL A 1 97 ? 3.177 -5.846 -0.851 1.00 90.44 97 VAL A O 1
ATOM 782 N N . ASN A 1 98 ? 5.255 -6.372 -0.176 1.00 93.94 98 ASN A N 1
ATOM 783 C CA . ASN A 1 98 ? 5.095 -5.963 1.216 1.00 93.94 98 ASN A CA 1
ATOM 784 C C . ASN A 1 98 ? 5.945 -4.723 1.518 1.00 93.94 98 ASN A C 1
ATOM 786 O O . ASN A 1 98 ? 7.144 -4.701 1.237 1.00 93.94 98 ASN A O 1
ATOM 790 N N . PHE A 1 99 ? 5.343 -3.722 2.154 1.00 93.38 99 PHE A N 1
ATOM 791 C CA . PHE A 1 99 ? 6.004 -2.503 2.609 1.00 93.38 99 PHE A CA 1
ATOM 792 C C . PHE A 1 99 ? 5.881 -2.384 4.123 1.00 93.38 99 PHE A C 1
ATOM 794 O O . PHE A 1 99 ? 4.805 -2.098 4.647 1.00 93.38 99 PHE A O 1
ATOM 801 N N . VAL A 1 100 ? 6.995 -2.581 4.826 1.00 95.62 100 VAL A N 1
ATOM 802 C CA . VAL A 1 100 ? 7.064 -2.367 6.276 1.00 95.62 100 VAL A CA 1
ATOM 803 C C . VAL A 1 100 ? 7.166 -0.871 6.550 1.00 95.62 100 VAL A C 1
ATOM 805 O O . VAL A 1 100 ? 8.128 -0.214 6.140 1.00 95.62 100 VAL A O 1
ATOM 808 N N . ILE A 1 101 ? 6.175 -0.332 7.253 1.00 95.38 101 ILE A N 1
ATOM 809 C CA . ILE A 1 101 ? 6.091 1.084 7.591 1.00 95.38 101 ILE A CA 1
ATOM 810 C C . ILE A 1 101 ? 6.869 1.339 8.878 1.00 95.38 101 ILE A C 1
ATOM 812 O O . ILE A 1 101 ? 6.668 0.693 9.905 1.00 95.38 101 ILE A O 1
ATOM 816 N N . LYS A 1 102 ? 7.795 2.297 8.818 1.00 93.50 102 LYS A N 1
ATOM 817 C CA . LYS A 1 102 ? 8.581 2.709 9.983 1.00 93.50 102 LYS A CA 1
ATOM 818 C C . LYS A 1 102 ? 7.805 3.751 10.794 1.00 93.50 102 LYS A C 1
ATOM 820 O O . LYS A 1 102 ? 7.249 4.658 10.185 1.00 93.50 102 LYS A O 1
ATOM 825 N N . PRO A 1 103 ? 7.871 3.738 12.137 1.00 94.12 103 PRO A N 1
ATOM 826 C CA . PRO A 1 103 ? 7.219 4.762 12.961 1.00 94.12 103 PRO A CA 1
ATOM 827 C C . PRO A 1 103 ? 7.713 6.191 12.720 1.00 94.12 103 PRO A C 1
ATOM 829 O O . PRO A 1 103 ? 7.090 7.176 13.097 1.00 94.12 103 PRO A O 1
ATOM 832 N N . THR A 1 104 ? 8.910 6.333 12.161 1.00 93.50 104 THR A N 1
ATOM 833 C CA . THR A 1 104 ? 9.507 7.630 11.876 1.00 93.50 104 THR A CA 1
ATOM 834 C C . THR A 1 104 ? 10.351 7.530 10.621 1.00 93.50 104 THR A C 1
ATOM 836 O O . THR A 1 104 ? 11.140 6.595 10.466 1.00 93.50 104 THR A O 1
ATOM 839 N N . LEU A 1 105 ? 10.219 8.531 9.757 1.00 92.12 105 LEU A N 1
ATOM 840 C CA . LEU A 1 105 ? 11.079 8.731 8.605 1.00 92.12 105 LEU A CA 1
ATOM 841 C C . LEU A 1 105 ? 11.688 10.133 8.677 1.00 92.12 105 LEU A C 1
ATOM 843 O O . LEU A 1 105 ? 10.981 11.132 8.777 1.00 92.12 105 LEU A O 1
ATOM 847 N N . ASN A 1 106 ? 13.018 10.195 8.654 1.00 92.88 106 ASN A N 1
ATOM 848 C CA . ASN A 1 106 ? 13.763 11.448 8.614 1.00 92.88 106 ASN A CA 1
ATOM 849 C C . ASN A 1 106 ? 14.256 11.649 7.182 1.00 92.88 106 ASN A C 1
ATOM 851 O O . ASN A 1 106 ? 15.050 10.850 6.689 1.00 92.88 106 ASN A O 1
ATOM 855 N N . SER A 1 107 ? 13.775 12.689 6.508 1.00 89.56 107 SER A N 1
ATOM 856 C CA . SER A 1 107 ? 14.283 13.048 5.186 1.00 89.56 107 SER A CA 1
ATOM 857 C C . SER A 1 107 ? 15.571 13.847 5.330 1.00 89.56 107 SER A C 1
ATOM 859 O O . SER A 1 107 ? 15.555 14.944 5.882 1.00 89.56 107 SER A O 1
ATOM 861 N N . GLU A 1 108 ? 16.680 13.332 4.806 1.00 87.25 108 GLU A N 1
ATOM 862 C CA . GLU A 1 108 ? 17.959 14.055 4.780 1.00 87.25 108 GLU A CA 1
ATOM 863 C C . GLU A 1 108 ? 17.905 15.272 3.847 1.00 87.25 108 GLU A 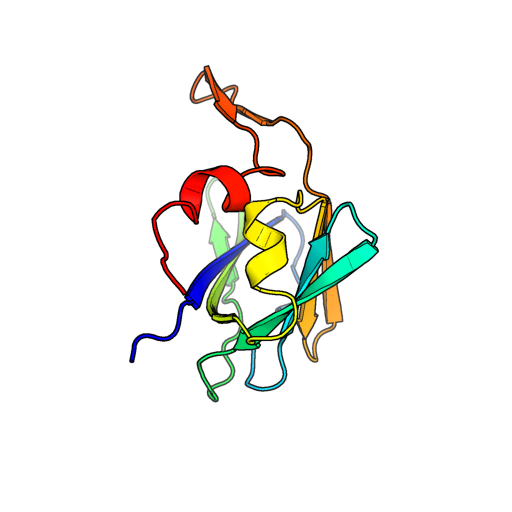C 1
ATOM 865 O O . GLU A 1 108 ? 18.454 16.329 4.153 1.00 87.25 108 GLU A O 1
ATOM 870 N N . ILE A 1 109 ? 17.186 15.133 2.729 1.00 89.81 109 ILE A N 1
ATOM 871 C CA . ILE A 1 109 ? 17.063 16.158 1.685 1.00 89.81 109 ILE A CA 1
ATOM 872 C C . ILE A 1 109 ? 16.169 17.300 2.165 1.00 89.81 109 ILE A C 1
ATOM 874 O O . ILE A 1 109 ? 16.539 18.468 2.076 1.00 89.81 109 ILE A O 1
ATOM 878 N N . TYR A 1 110 ? 14.990 16.960 2.689 1.00 88.69 110 TYR A N 1
ATOM 879 C CA . TYR A 1 110 ? 13.998 17.951 3.108 1.00 88.69 110 TYR A CA 1
ATOM 880 C C . TYR A 1 110 ? 14.167 18.377 4.569 1.00 88.69 110 TYR A C 1
ATOM 882 O O . TYR A 1 110 ? 13.532 19.333 4.999 1.00 88.69 110 TYR A O 1
ATOM 890 N N . LYS A 1 111 ? 15.028 17.692 5.337 1.00 90.25 111 LYS A N 1
ATOM 891 C CA . LYS A 1 111 ? 15.243 17.901 6.782 1.00 90.25 111 LYS A CA 1
ATOM 892 C C . LYS A 1 111 ? 13.951 17.830 7.604 1.00 90.25 111 LYS A C 1
ATOM 894 O O . LYS A 1 111 ? 13.848 18.426 8.673 1.00 90.25 111 LYS A O 1
ATOM 899 N N . THR A 1 112 ? 12.964 17.086 7.110 1.00 91.56 112 THR A N 1
ATOM 900 C CA . THR A 1 112 ? 11.658 16.902 7.745 1.00 91.56 112 THR A CA 1
ATOM 901 C C . THR A 1 112 ? 11.557 15.528 8.386 1.00 91.56 112 THR A C 1
ATOM 903 O O . THR A 1 112 ? 11.974 14.524 7.802 1.00 91.56 112 THR A O 1
ATOM 906 N N . LYS A 1 113 ? 10.934 15.484 9.561 1.00 92.81 113 LYS A N 1
ATOM 907 C CA . LYS A 1 113 ? 10.537 14.255 10.246 1.00 92.81 113 LYS A CA 1
ATOM 908 C C . LYS A 1 113 ? 9.063 13.974 9.953 1.00 92.81 113 LYS A C 1
ATOM 910 O O . LYS A 1 113 ? 8.242 14.871 10.119 1.00 92.81 113 LYS A O 1
ATOM 915 N N . SER A 1 114 ? 8.735 12.754 9.543 1.00 93.38 114 SER A N 1
ATOM 916 C CA . SER A 1 114 ? 7.356 12.294 9.346 1.00 93.38 114 SER A CA 1
ATOM 917 C C . SER A 1 114 ? 7.071 11.009 10.122 1.00 93.38 114 SER A C 1
ATOM 919 O O . SER A 1 114 ? 7.987 10.266 10.485 1.00 93.38 114 SER A O 1
ATOM 921 N N . THR A 1 115 ? 5.788 10.764 10.372 1.00 95.50 115 THR A N 1
ATOM 922 C CA . THR A 1 115 ? 5.239 9.626 11.124 1.00 95.50 115 THR A CA 1
ATOM 923 C C . THR A 1 115 ? 4.265 8.853 10.228 1.00 95.50 115 THR A C 1
ATOM 925 O O . THR A 1 115 ? 3.049 9.007 10.323 1.00 95.50 115 THR A O 1
ATOM 928 N N . PRO A 1 116 ? 4.775 8.071 9.258 1.00 94.94 116 PRO A N 1
ATOM 929 C CA . PRO A 1 116 ? 3.911 7.441 8.262 1.00 94.94 116 PRO A CA 1
ATOM 930 C C . PRO A 1 116 ? 3.010 6.343 8.852 1.00 94.94 116 PRO A C 1
ATOM 932 O O . PRO A 1 116 ? 1.962 6.064 8.278 1.00 94.94 116 PRO A O 1
ATOM 935 N N . ASP A 1 117 ? 3.361 5.762 10.005 1.00 96.44 117 ASP A N 1
ATOM 936 C CA . ASP A 1 117 ? 2.526 4.783 10.716 1.00 96.44 117 ASP A CA 1
ATOM 937 C C . ASP A 1 117 ? 1.241 5.401 11.297 1.00 96.44 117 ASP A C 1
ATOM 939 O O . ASP A 1 117 ? 0.234 4.708 11.420 1.00 96.44 117 ASP A O 1
ATOM 943 N N . THR A 1 118 ? 1.246 6.701 11.615 1.00 96.00 118 THR A N 1
ATOM 944 C CA . THR A 1 118 ? 0.084 7.464 12.110 1.00 96.00 118 THR A CA 1
ATOM 945 C C . THR A 1 118 ? -0.583 8.321 11.034 1.00 96.00 118 THR A C 1
ATOM 947 O O . THR A 1 118 ? -1.512 9.069 11.345 1.00 96.00 118 THR A O 1
ATOM 950 N N . TYR A 1 119 ? -0.174 8.198 9.765 1.00 93.94 119 TYR A N 1
ATOM 951 C CA . TYR A 1 119 ? -0.668 9.039 8.669 1.00 93.94 119 TYR A CA 1
ATOM 952 C C . TYR A 1 119 ? -2.201 9.096 8.609 1.00 93.94 119 TYR A C 1
ATOM 954 O O . TYR A 1 119 ? -2.786 10.177 8.537 1.00 93.94 119 TYR A O 1
ATOM 962 N N . PHE A 1 120 ? -2.870 7.945 8.683 1.00 93.31 120 PHE A N 1
ATOM 963 C CA . PHE A 1 120 ? -4.329 7.891 8.602 1.00 93.31 120 PHE A CA 1
ATOM 964 C C . PHE A 1 120 ? -5.015 8.476 9.844 1.00 93.31 120 PHE A C 1
ATOM 966 O O . PHE A 1 120 ? -5.971 9.232 9.695 1.00 93.31 120 PHE A O 1
ATOM 973 N N . ILE A 1 121 ? -4.479 8.241 11.046 1.00 94.00 121 ILE A N 1
ATOM 974 C CA . ILE A 1 121 ? -4.984 8.840 12.295 1.00 94.00 121 ILE A CA 1
ATOM 975 C C . ILE A 1 121 ? -4.957 10.371 12.207 1.00 94.00 121 ILE A C 1
ATOM 977 O O . ILE A 1 121 ? -5.871 11.056 12.663 1.00 94.00 121 ILE A O 1
ATOM 981 N N . GLU A 1 122 ? -3.896 10.927 11.627 1.00 91.88 122 GLU A N 1
ATOM 982 C CA . GLU A 1 122 ? -3.698 12.371 11.532 1.00 91.88 122 GLU A CA 1
ATOM 983 C C . GLU A 1 122 ? -4.574 13.019 10.453 1.00 91.88 122 GLU A C 1
ATOM 985 O O . GLU A 1 122 ? -5.090 14.114 10.678 1.00 91.88 122 GLU A O 1
ATOM 990 N N . ASN A 1 123 ? -4.780 12.336 9.321 1.00 89.50 123 ASN A N 1
ATOM 991 C CA . ASN A 1 123 ? -5.411 12.908 8.126 1.00 89.50 123 ASN A CA 1
ATOM 992 C C . ASN A 1 123 ? -6.888 12.518 7.937 1.00 89.50 123 ASN A C 1
ATOM 994 O O . ASN A 1 123 ? -7.619 13.229 7.250 1.00 89.50 123 ASN A O 1
ATOM 998 N N . LEU A 1 124 ? -7.375 11.439 8.562 1.00 87.00 124 LEU A N 1
ATOM 999 C CA . LEU A 1 124 ? -8.784 11.022 8.463 1.00 87.00 124 LEU A CA 1
ATOM 1000 C C . LEU A 1 124 ? -9.707 11.716 9.479 1.00 87.00 124 LEU A C 1
ATOM 1002 O O . LEU A 1 124 ? -10.916 11.480 9.458 1.00 87.00 124 LEU A O 1
ATOM 1006 N N . LYS A 1 125 ? -9.183 12.600 10.342 1.00 70.94 125 LYS A N 1
ATOM 1007 C CA . LYS A 1 125 ? -9.957 13.317 11.381 1.00 70.94 125 LYS A CA 1
ATOM 1008 C C . LYS A 1 125 ? -11.163 14.083 10.830 1.00 70.94 125 LYS A C 1
ATOM 1010 O O . LYS A 1 125 ? -12.142 14.271 11.543 1.00 70.94 125 LYS A O 1
ATOM 1015 N N . CYS A 1 126 ? -11.092 14.511 9.571 1.00 60.25 126 CYS A N 1
ATOM 1016 C CA . CYS A 1 126 ? -12.106 15.345 8.926 1.00 60.25 126 CYS A CA 1
ATOM 1017 C C . CYS A 1 126 ? -13.143 14.552 8.113 1.00 60.25 126 CYS A C 1
ATOM 1019 O O . CYS A 1 126 ? -14.059 15.150 7.554 1.00 60.25 126 CYS A O 1
ATOM 1021 N N . LEU A 1 127 ? -13.015 13.225 8.021 1.00 63.44 127 LEU A N 1
ATOM 1022 C CA . LEU A 1 127 ? -13.937 12.380 7.264 1.00 63.44 127 LEU A CA 1
ATOM 1023 C C . LEU A 1 127 ? -14.965 11.785 8.231 1.00 63.44 127 LEU A C 1
ATOM 1025 O O . LEU A 1 127 ? -14.791 10.701 8.799 1.00 63.44 127 LEU A O 1
ATOM 1029 N N . GLY A 1 128 ? -16.017 12.572 8.467 1.00 54.22 128 GLY A N 1
ATOM 1030 C CA . GLY A 1 128 ? -17.219 12.137 9.168 1.00 54.22 128 GLY A CA 1
ATOM 1031 C C . GLY A 1 128 ? -17.908 11.050 8.352 1.00 54.22 128 GLY A C 1
ATOM 1032 O O . GLY A 1 128 ? -18.522 11.339 7.329 1.00 54.22 128 GLY A O 1
ATOM 1033 N N . VAL A 1 129 ? -17.754 9.807 8.793 1.00 49.66 129 VAL A N 1
ATOM 1034 C CA . VAL A 1 129 ? -18.601 8.679 8.399 1.00 49.66 129 VAL A CA 1
ATOM 1035 C C . VAL A 1 129 ? -19.286 8.231 9.668 1.00 49.66 129 VAL A C 1
ATOM 1037 O O . VAL A 1 129 ? -18.526 8.052 10.653 1.00 49.66 129 VAL A O 1
#